Protein AF-A0A914P6N1-F1 (afdb_monomer)

Structure (mmCIF, N/CA/C/O backbone):
data_AF-A0A914P6N1-F1
#
_entry.id   AF-A0A914P6N1-F1
#
loop_
_atom_site.group_PDB
_atom_site.id
_atom_site.type_symbol
_atom_site.label_atom_id
_atom_site.label_alt_id
_atom_site.label_comp_id
_atom_site.label_asym_id
_atom_site.label_entity_id
_atom_site.label_seq_id
_atom_site.pdbx_PDB_ins_code
_atom_site.Cartn_x
_atom_site.Cartn_y
_atom_site.Cartn_z
_atom_site.occupancy
_atom_site.B_iso_or_equiv
_atom_site.auth_seq_id
_atom_site.auth_comp_id
_atom_site.auth_asym_id
_atom_site.auth_atom_id
_atom_site.pdbx_PDB_model_num
ATOM 1 N N . MET A 1 1 ? -13.378 -21.308 8.397 1.00 79.25 1 MET A N 1
ATOM 2 C CA . MET A 1 1 ? -13.124 -20.629 7.106 1.00 79.25 1 MET A CA 1
ATOM 3 C C . MET A 1 1 ? -14.198 -19.566 6.916 1.00 79.25 1 MET A C 1
ATOM 5 O O . MET A 1 1 ? -15.363 -19.909 7.070 1.00 79.25 1 MET A O 1
ATOM 9 N N . ARG A 1 2 ? -13.823 -18.304 6.662 1.00 86.56 2 ARG A N 1
ATOM 10 C CA . ARG A 1 2 ? -14.739 -17.160 6.461 1.00 86.56 2 ARG A CA 1
ATOM 11 C C . ARG A 1 2 ? -14.449 -16.532 5.091 1.00 86.56 2 ARG A C 1
ATOM 13 O O . ARG A 1 2 ? -13.293 -16.540 4.675 1.00 86.56 2 ARG A O 1
ATOM 20 N N . LYS A 1 3 ? -15.465 -16.032 4.382 1.00 89.94 3 LYS A N 1
ATOM 21 C CA . LYS A 1 3 ? -15.330 -15.350 3.082 1.00 89.94 3 LYS A CA 1
ATOM 22 C C . LYS A 1 3 ? -16.264 -14.143 3.068 1.00 89.94 3 LYS A C 1
ATOM 24 O O . LYS A 1 3 ? -17.467 -14.323 3.210 1.00 89.94 3 LYS A O 1
ATOM 29 N N . PHE A 1 4 ? -15.714 -12.951 2.858 1.00 93.12 4 PHE A N 1
ATOM 30 C CA . PHE A 1 4 ? -16.448 -11.685 2.896 1.00 93.12 4 PHE A CA 1
ATOM 31 C C . PHE A 1 4 ? -15.955 -10.728 1.801 1.00 93.12 4 PHE A C 1
ATOM 33 O O . PHE A 1 4 ? -15.115 -11.095 0.979 1.00 93.12 4 PHE A O 1
ATOM 40 N N . GLY A 1 5 ? -16.528 -9.525 1.743 1.00 90.88 5 GLY A N 1
ATOM 41 C CA . GLY A 1 5 ? -16.192 -8.504 0.742 1.00 90.88 5 GLY A CA 1
ATOM 42 C C . GLY A 1 5 ? -16.967 -8.626 -0.573 1.00 90.88 5 GLY A C 1
ATOM 43 O O . GLY A 1 5 ? -16.894 -7.727 -1.411 1.00 90.88 5 GLY A O 1
ATOM 44 N N . VAL A 1 6 ? -17.762 -9.689 -0.742 1.00 89.88 6 VAL A N 1
ATOM 45 C CA . VAL A 1 6 ? -18.715 -9.823 -1.855 1.00 89.88 6 VAL A CA 1
ATOM 46 C C . VAL A 1 6 ? -19.675 -8.629 -1.828 1.00 89.88 6 VAL A C 1
ATOM 48 O O . VAL A 1 6 ? -20.183 -8.272 -0.769 1.00 89.88 6 VAL A O 1
ATOM 51 N N . ASN A 1 7 ? -19.901 -8.003 -2.985 1.00 90.06 7 ASN A N 1
ATOM 52 C CA . ASN A 1 7 ? -20.699 -6.778 -3.170 1.00 90.06 7 ASN A CA 1
ATOM 53 C C . ASN A 1 7 ? -20.110 -5.486 -2.567 1.00 90.06 7 ASN A C 1
ATOM 55 O O . ASN A 1 7 ? -20.715 -4.426 -2.709 1.00 90.06 7 ASN A O 1
ATOM 59 N N . ILE A 1 8 ? -18.936 -5.542 -1.929 1.00 95.25 8 ILE A N 1
ATOM 60 C CA . ILE A 1 8 ? -18.223 -4.357 -1.418 1.00 95.25 8 ILE A CA 1
ATOM 61 C C . ILE A 1 8 ? -16.993 -4.079 -2.287 1.00 95.25 8 ILE A C 1
ATOM 63 O O . ILE A 1 8 ? -16.803 -2.951 -2.759 1.00 95.25 8 ILE A O 1
ATOM 67 N N . LEU A 1 9 ? -16.189 -5.122 -2.507 1.00 96.69 9 LEU A N 1
ATOM 68 C CA . LEU A 1 9 ? -14.998 -5.117 -3.348 1.00 96.69 9 LEU A CA 1
ATOM 69 C C . LEU A 1 9 ? -15.381 -5.313 -4.820 1.00 96.69 9 LEU A C 1
ATOM 71 O O . LEU A 1 9 ? -16.269 -6.099 -5.148 1.00 96.69 9 LEU A O 1
ATOM 75 N N . GLN A 1 10 ? -14.680 -4.608 -5.695 1.00 97.12 10 GLN A N 1
ATOM 76 C CA . GLN A 1 10 ? -14.771 -4.677 -7.149 1.00 97.12 10 GLN A CA 1
ATOM 77 C C . GLN A 1 10 ? -13.469 -5.211 -7.755 1.00 97.12 10 GLN A C 1
ATOM 79 O O . GLN A 1 10 ? -13.504 -6.167 -8.523 1.00 97.12 10 GLN A O 1
ATOM 84 N N . HIS A 1 11 ? -12.320 -4.635 -7.383 1.00 96.81 11 HIS A N 1
ATOM 85 C CA . HIS A 1 11 ? -11.018 -4.948 -7.989 1.00 96.81 11 HIS A CA 1
ATOM 86 C C . HIS A 1 11 ? -9.892 -4.969 -6.940 1.00 96.81 11 HIS A C 1
ATOM 88 O O . HIS A 1 11 ? -8.936 -4.192 -7.049 1.00 96.81 11 HIS A O 1
ATOM 94 N N . PRO A 1 12 ? -9.987 -5.828 -5.907 1.00 97.25 12 PRO A N 1
ATOM 95 C CA . PRO A 1 12 ? -8.970 -5.902 -4.863 1.00 97.25 12 PRO A CA 1
ATOM 96 C C . PRO A 1 12 ? -7.624 -6.299 -5.471 1.00 97.25 12 PRO A C 1
ATOM 98 O O . PRO A 1 12 ? -7.535 -7.279 -6.214 1.00 97.25 12 PRO A O 1
ATOM 101 N N . ARG A 1 13 ? -6.578 -5.524 -5.172 1.00 97.69 13 ARG A N 1
ATOM 102 C CA . ARG A 1 13 ? -5.243 -5.720 -5.749 1.00 97.69 13 ARG A CA 1
ATOM 103 C C . ARG A 1 13 ? -4.167 -5.973 -4.704 1.00 97.69 13 ARG A C 1
ATOM 105 O O . ARG A 1 13 ? -3.311 -6.819 -4.934 1.00 97.69 13 ARG A O 1
ATOM 112 N N . GLY A 1 14 ? -4.242 -5.286 -3.569 1.00 97.75 14 GLY A N 1
ATOM 113 C CA . GLY A 1 14 ? -3.363 -5.503 -2.425 1.00 97.75 14 GLY A CA 1
ATOM 114 C C . GLY A 1 14 ? -4.167 -5.613 -1.137 1.00 97.75 14 GLY A C 1
ATOM 115 O O . GLY A 1 14 ? -5.243 -5.023 -1.022 1.00 97.75 14 GLY A O 1
ATOM 116 N N . VAL A 1 15 ? -3.639 -6.369 -0.176 1.00 98.38 15 VAL A N 1
ATOM 117 C CA . VAL A 1 15 ? -4.224 -6.525 1.156 1.00 98.38 15 VAL A CA 1
ATOM 118 C C . VAL A 1 15 ? -3.128 -6.552 2.215 1.00 98.38 15 VAL A C 1
ATOM 120 O O . VAL A 1 15 ? -2.084 -7.168 2.008 1.00 98.38 15 VAL A O 1
ATOM 123 N N . CYS A 1 16 ? -3.384 -5.926 3.357 1.00 98.31 16 CYS A N 1
ATOM 124 C CA . CYS A 1 16 ? -2.583 -6.085 4.563 1.00 98.31 16 CYS A CA 1
ATOM 125 C C . CYS A 1 16 ? -3.473 -6.100 5.813 1.00 98.31 16 CYS A C 1
ATOM 127 O O . CYS A 1 16 ? -4.684 -5.876 5.747 1.00 98.31 16 CYS A O 1
ATOM 129 N N . VAL A 1 17 ? -2.854 -6.395 6.953 1.00 97.69 17 VAL A N 1
ATOM 130 C CA . VAL A 1 17 ? -3.482 -6.337 8.272 1.00 97.69 17 VAL A CA 1
ATOM 131 C C . VAL A 1 17 ? -2.601 -5.474 9.158 1.00 97.69 17 VAL A C 1
ATOM 133 O O . VAL A 1 17 ? -1.376 -5.607 9.118 1.00 97.69 17 VAL A O 1
ATOM 136 N N . ASP A 1 18 ? -3.207 -4.574 9.920 1.00 96.94 18 ASP A N 1
ATOM 137 C CA . ASP A 1 18 ? -2.478 -3.748 10.877 1.00 96.94 18 ASP A CA 1
ATOM 138 C C . ASP A 1 18 ? -2.350 -4.411 12.261 1.00 96.94 18 ASP A C 1
ATOM 140 O O . ASP A 1 18 ? -2.819 -5.525 12.498 1.00 96.94 18 ASP A O 1
ATOM 144 N N . SER A 1 19 ? -1.715 -3.718 13.208 1.00 94.56 19 SER A N 1
ATOM 145 C CA . SER A 1 19 ? -1.510 -4.220 14.573 1.00 94.56 19 SER A CA 1
ATOM 146 C C . SER A 1 19 ? -2.796 -4.355 15.400 1.00 94.56 19 SER A C 1
ATOM 148 O O . SER A 1 19 ? -2.784 -5.043 16.419 1.00 94.56 19 SER A O 1
ATOM 150 N N . GLN A 1 20 ? -3.899 -3.731 14.973 1.00 96.06 20 GLN A N 1
ATOM 151 C CA . GLN A 1 20 ? -5.214 -3.826 15.615 1.00 96.06 20 GLN A CA 1
ATOM 152 C C . GLN A 1 20 ? -6.088 -4.926 14.985 1.00 96.06 20 GLN A C 1
ATOM 154 O O . GLN A 1 20 ? -7.214 -5.154 15.427 1.00 96.06 20 GLN A O 1
ATOM 159 N N . GLY A 1 21 ? -5.584 -5.624 13.962 1.00 96.31 21 GLY A N 1
ATOM 160 C CA . GLY A 1 21 ? -6.318 -6.663 13.246 1.00 96.31 21 GLY A CA 1
ATOM 161 C C . GLY A 1 21 ? -7.325 -6.123 12.228 1.00 96.31 21 GLY A C 1
ATOM 162 O O . GLY A 1 21 ? -8.180 -6.885 11.772 1.00 96.31 21 GLY A O 1
ATOM 163 N N . ARG A 1 22 ? -7.247 -4.834 11.865 1.00 98.00 22 ARG A N 1
ATOM 164 C CA . ARG A 1 22 ? -8.047 -4.261 10.774 1.00 98.00 22 ARG A CA 1
ATOM 165 C C . ARG A 1 22 ? -7.457 -4.712 9.439 1.00 98.00 22 ARG A C 1
ATOM 167 O O . ARG A 1 22 ? -6.239 -4.770 9.274 1.00 98.00 22 ARG A O 1
ATOM 174 N N . ILE A 1 23 ? -8.319 -5.042 8.484 1.00 98.31 23 ILE A N 1
ATOM 175 C CA . ILE A 1 23 ? -7.938 -5.547 7.162 1.00 98.31 23 ILE A CA 1
ATOM 176 C C . ILE A 1 23 ? -8.045 -4.397 6.170 1.00 98.31 23 ILE A C 1
ATOM 178 O O . ILE A 1 23 ? -9.130 -3.859 5.960 1.00 98.31 23 ILE A O 1
ATOM 182 N N . ILE A 1 24 ? -6.933 -4.030 5.545 1.00 98.69 24 ILE A N 1
ATOM 183 C CA . ILE A 1 24 ? -6.860 -2.906 4.610 1.00 98.69 24 ILE A CA 1
ATOM 184 C C . ILE A 1 24 ? -6.693 -3.471 3.211 1.00 98.69 24 ILE A C 1
ATOM 186 O O . ILE A 1 24 ? -5.786 -4.260 2.950 1.00 98.69 24 ILE A O 1
ATOM 190 N N . VAL A 1 25 ? -7.576 -3.067 2.308 1.00 98.56 25 VAL A N 1
ATOM 191 C CA . VAL A 1 25 ? -7.586 -3.504 0.915 1.00 98.56 25 VAL A CA 1
ATOM 192 C C . VAL A 1 25 ? -7.452 -2.285 0.022 1.00 98.56 25 VAL A C 1
ATOM 194 O O . VAL A 1 25 ? -8.215 -1.329 0.163 1.00 98.56 25 VAL A O 1
ATOM 197 N N . VAL A 1 26 ? -6.516 -2.338 -0.925 1.00 98.56 26 VAL A N 1
ATOM 198 C CA . VAL A 1 26 ? -6.425 -1.364 -2.016 1.00 98.56 26 VAL A CA 1
ATOM 199 C C . VAL A 1 26 ? -7.008 -1.963 -3.291 1.00 98.56 26 VAL A C 1
ATOM 201 O O . VAL A 1 26 ? -6.756 -3.125 -3.629 1.00 98.56 26 VAL A O 1
ATOM 204 N N . GLU A 1 27 ? -7.800 -1.170 -4.004 1.00 97.94 27 GLU A N 1
ATOM 205 C CA . GLU A 1 27 ? -8.448 -1.556 -5.249 1.00 97.94 27 GLU A CA 1
ATOM 206 C C . GLU A 1 27 ? -7.897 -0.793 -6.448 1.00 97.94 27 GLU A C 1
ATOM 208 O O . GLU A 1 27 ? -7.729 0.428 -6.420 1.00 97.94 27 GLU A O 1
ATOM 213 N N . PHE A 1 28 ? -7.690 -1.531 -7.534 1.00 94.19 28 PHE A N 1
ATOM 214 C CA . PHE A 1 28 ? -7.312 -0.988 -8.834 1.00 94.19 28 PHE A CA 1
ATOM 215 C C . PHE A 1 28 ? -8.559 -0.541 -9.627 1.00 94.19 28 PHE A C 1
ATOM 217 O O . PHE A 1 28 ? -9.676 -0.946 -9.323 1.00 94.19 28 PHE A O 1
ATOM 224 N N . GLN A 1 29 ? -8.385 0.301 -10.650 1.00 93.75 29 GLN A N 1
ATOM 225 C CA . GLN A 1 29 ? -9.430 0.926 -11.489 1.00 93.75 29 GLN A CA 1
ATOM 226 C C . GLN A 1 29 ? -10.341 1.927 -10.771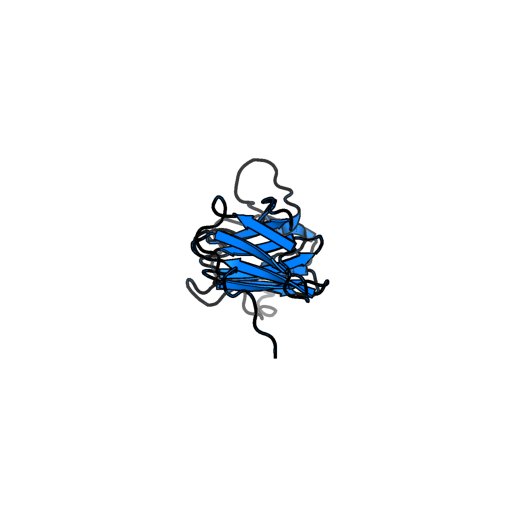 1.00 93.75 29 GLN A C 1
ATOM 228 O O . GLN A 1 29 ? -10.482 3.053 -11.234 1.00 93.75 29 GLN A O 1
ATOM 233 N N . VAL A 1 30 ? -10.934 1.547 -9.638 1.00 96.56 30 VAL A N 1
ATOM 234 C CA . VAL A 1 30 ? -11.731 2.463 -8.803 1.00 96.56 30 VAL A CA 1
ATOM 235 C C . VAL A 1 30 ? -10.872 3.316 -7.869 1.00 96.56 30 VAL A C 1
ATOM 237 O O . VAL A 1 30 ? -11.398 4.241 -7.258 1.00 96.56 30 VAL A O 1
ATOM 240 N N . MET A 1 31 ? -9.573 2.998 -7.768 1.00 97.31 31 MET A N 1
ATOM 241 C CA . MET A 1 31 ? -8.556 3.697 -6.974 1.00 97.31 31 MET A CA 1
ATOM 242 C C . MET A 1 31 ? -9.045 4.007 -5.565 1.00 97.31 31 MET A C 1
ATOM 244 O O . MET A 1 31 ? -9.246 5.162 -5.192 1.00 97.31 31 MET A O 1
ATOM 248 N N . ARG A 1 32 ? -9.305 2.953 -4.796 1.00 98.31 32 ARG A N 1
ATOM 249 C CA . ARG A 1 32 ? -10.010 3.044 -3.518 1.00 98.31 32 ARG A CA 1
ATOM 250 C C . ARG A 1 32 ? -9.317 2.209 -2.461 1.00 98.31 32 ARG A C 1
ATOM 252 O O . ARG A 1 32 ? -8.861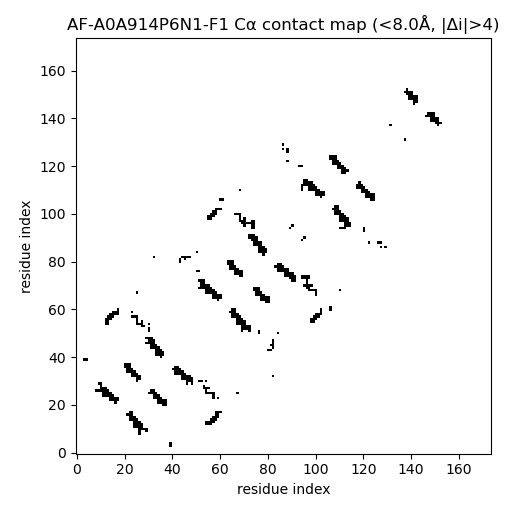 1.107 -2.753 1.00 98.31 32 ARG A O 1
ATOM 259 N N . VAL A 1 33 ? -9.307 2.712 -1.236 1.00 98.62 33 VAL A N 1
ATOM 260 C CA . VAL A 1 33 ? -8.912 1.949 -0.053 1.00 98.62 33 VAL A CA 1
ATOM 261 C C . VAL A 1 33 ? -10.156 1.642 0.766 1.00 98.62 33 VAL A C 1
ATOM 263 O O . VAL A 1 33 ? -11.042 2.489 0.910 1.00 98.62 33 VAL A O 1
ATOM 266 N N . ILE A 1 34 ? -10.238 0.419 1.282 1.00 98.69 34 ILE A N 1
ATOM 267 C CA . ILE A 1 34 ? -11.287 -0.022 2.200 1.00 98.69 34 ILE A CA 1
ATOM 268 C C . ILE A 1 34 ? -10.627 -0.657 3.416 1.00 98.69 34 ILE A C 1
ATOM 270 O O . ILE A 1 34 ? -9.746 -1.503 3.272 1.00 98.69 34 ILE A O 1
ATOM 274 N N . ILE A 1 35 ? -11.084 -0.265 4.599 1.00 98.56 35 ILE A N 1
ATOM 275 C CA . ILE A 1 35 ? -10.625 -0.785 5.883 1.00 98.56 35 ILE A CA 1
ATOM 276 C C . ILE A 1 35 ? -11.787 -1.532 6.527 1.00 98.56 35 ILE A C 1
ATOM 278 O O . ILE A 1 35 ? -12.856 -0.957 6.741 1.00 98.56 35 ILE A O 1
ATOM 282 N N . PHE A 1 36 ? -11.574 -2.805 6.834 1.00 98.44 36 PHE A N 1
ATOM 283 C CA . PHE A 1 36 ? -12.510 -3.650 7.563 1.00 98.44 36 PHE A CA 1
ATOM 284 C C . PHE A 1 36 ? -12.011 -3.894 8.986 1.00 98.44 36 PHE A C 1
ATOM 286 O O . PHE A 1 36 ? -10.804 -3.926 9.221 1.00 98.44 36 PHE A O 1
ATOM 293 N N . ASP A 1 37 ? -12.919 -4.120 9.928 1.00 97.19 37 ASP A N 1
ATOM 294 C CA . ASP A 1 37 ? -12.553 -4.750 11.195 1.00 97.19 37 ASP A CA 1
ATOM 295 C C . ASP A 1 37 ? -12.389 -6.275 11.035 1.00 97.19 37 ASP A C 1
ATOM 297 O O . ASP A 1 37 ? -12.622 -6.860 9.972 1.00 97.19 37 ASP A O 1
ATOM 301 N N . SER A 1 38 ? -12.004 -6.942 12.122 1.00 93.81 38 SER A N 1
ATOM 302 C CA . SER A 1 38 ? -11.880 -8.403 12.184 1.00 93.81 38 SER A CA 1
ATOM 303 C C . SER A 1 38 ? -13.226 -9.146 12.135 1.00 93.81 38 SER A C 1
ATOM 305 O O . SER A 1 38 ? -13.250 -10.372 11.989 1.00 93.81 38 SER A O 1
ATOM 307 N N . TYR A 1 39 ? -14.342 -8.420 12.234 1.00 94.50 39 TYR A N 1
ATOM 308 C CA . TYR A 1 39 ? -15.711 -8.924 12.144 1.00 94.50 39 TYR A CA 1
ATOM 309 C C . TYR A 1 39 ? -16.351 -8.673 10.773 1.00 94.50 39 TYR A C 1
ATOM 311 O O . TYR A 1 39 ? -17.523 -9.003 10.604 1.00 94.50 39 TYR A O 1
ATOM 319 N N . GLU A 1 40 ? -15.573 -8.197 9.792 1.00 93.56 40 GLU A N 1
ATOM 320 C CA . GLU A 1 40 ? -15.966 -7.975 8.393 1.00 93.56 40 GLU A CA 1
ATOM 321 C C . GLU A 1 40 ? -16.824 -6.715 8.164 1.00 93.56 40 GLU A C 1
ATOM 323 O O . GLU A 1 40 ? -17.345 -6.509 7.063 1.00 93.56 40 GLU A O 1
ATOM 328 N N . ASN A 1 41 ? -16.938 -5.832 9.160 1.00 96.19 41 ASN A N 1
ATOM 329 C CA . ASN A 1 41 ? -17.598 -4.539 9.000 1.00 96.19 41 ASN A CA 1
ATOM 330 C C . ASN A 1 41 ? -16.659 -3.545 8.318 1.00 96.19 41 ASN A C 1
ATOM 332 O O . ASN A 1 41 ? -15.475 -3.473 8.642 1.00 96.19 41 ASN A O 1
ATOM 336 N N . VAL A 1 42 ? -17.192 -2.729 7.408 1.00 98.00 42 VAL A N 1
ATOM 337 C CA . VAL A 1 42 ? -16.440 -1.616 6.811 1.00 98.00 42 VAL A CA 1
ATOM 338 C C . VAL A 1 42 ? -16.314 -0.499 7.843 1.00 98.00 42 VAL A C 1
ATOM 340 O O . VAL A 1 42 ? -17.311 0.127 8.195 1.00 98.00 42 VAL A O 1
ATOM 343 N N . LEU A 1 43 ? -15.090 -0.231 8.293 1.00 98.06 43 LEU A N 1
ATOM 344 C CA . LEU A 1 43 ? -14.776 0.895 9.173 1.00 98.06 43 LEU A CA 1
ATOM 345 C C . LEU A 1 43 ? -14.611 2.186 8.378 1.00 98.06 43 LEU A C 1
ATOM 347 O O . LEU A 1 43 ? -15.070 3.244 8.800 1.00 98.06 43 LEU A O 1
ATOM 351 N N . GLN A 1 44 ? -13.949 2.098 7.223 1.00 98.19 44 GLN A N 1
ATOM 352 C CA . GLN A 1 44 ? -13.666 3.256 6.390 1.00 98.19 44 GLN A CA 1
ATOM 353 C C . GLN A 1 44 ? -13.504 2.871 4.920 1.00 98.19 44 GLN A C 1
ATOM 355 O O . GLN A 1 44 ? -13.120 1.749 4.582 1.00 98.19 44 GLN A O 1
ATOM 360 N N . LYS A 1 45 ? -13.807 3.821 4.035 1.00 98.06 45 LYS A N 1
ATOM 361 C CA . LYS A 1 45 ? -13.632 3.702 2.593 1.00 98.06 45 LYS A CA 1
ATOM 362 C C . LYS A 1 45 ? -13.428 5.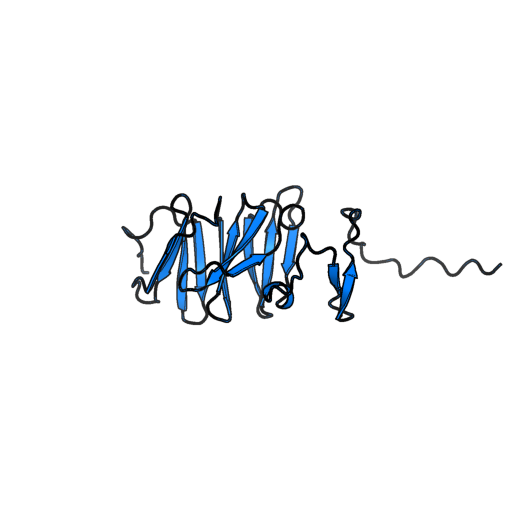074 1.964 1.00 98.06 45 LYS A C 1
ATOM 364 O O . LYS A 1 45 ? -14.323 5.913 2.030 1.00 98.06 45 LYS A O 1
ATOM 369 N N . PHE A 1 46 ? -12.318 5.260 1.262 1.00 98.56 46 PHE A N 1
ATOM 370 C CA . PHE A 1 46 ? -11.999 6.531 0.611 1.00 98.56 46 PHE A CA 1
ATOM 371 C C . PHE A 1 46 ? -11.394 6.338 -0.778 1.00 98.56 46 PHE A C 1
ATOM 373 O O . PHE A 1 46 ? -10.762 5.322 -1.072 1.00 98.56 46 PHE A O 1
ATOM 380 N N . SER A 1 47 ? -11.634 7.322 -1.647 1.00 97.44 47 SER A N 1
ATOM 381 C CA . SER A 1 47 ? -11.043 7.376 -2.983 1.00 97.44 47 SER A CA 1
ATOM 382 C C . SER A 1 47 ? -9.652 7.997 -2.922 1.00 97.44 47 SER A C 1
ATOM 384 O O . SER A 1 47 ? -9.446 9.012 -2.264 1.00 97.44 47 SER A O 1
ATOM 386 N N . CYS A 1 48 ? -8.732 7.408 -3.671 1.00 95.31 48 CYS A N 1
ATOM 387 C CA . CYS A 1 48 ? -7.356 7.844 -3.874 1.00 95.31 48 CYS A CA 1
ATOM 388 C C . CYS A 1 48 ? -7.088 8.180 -5.348 1.00 95.31 48 CYS A C 1
ATOM 390 O O . CYS A 1 48 ? -5.934 8.324 -5.737 1.00 95.31 48 CYS A O 1
ATOM 392 N N . PHE A 1 49 ? -8.132 8.281 -6.183 1.00 94.75 49 PHE A N 1
ATOM 393 C CA . PHE A 1 49 ? -8.015 8.441 -7.639 1.00 94.75 49 PHE A CA 1
ATOM 394 C C . PHE A 1 49 ? -7.104 9.597 -8.077 1.00 94.75 49 PHE A C 1
ATOM 396 O O . PHE A 1 49 ? -6.447 9.499 -9.101 1.00 94.75 49 PHE A O 1
ATOM 403 N N . GLN A 1 50 ? -7.041 10.681 -7.301 1.00 94.88 50 GLN A N 1
ATOM 404 C CA . GLN A 1 50 ? -6.198 11.840 -7.625 1.00 94.88 50 GLN A CA 1
ATOM 405 C C . GLN A 1 50 ? -4.693 11.587 -7.427 1.00 94.88 50 GLN A C 1
ATOM 407 O O . GLN A 1 50 ? -3.886 12.374 -7.908 1.00 94.88 50 GLN A O 1
ATOM 412 N N . TYR A 1 51 ? -4.321 10.524 -6.710 1.00 95.94 51 TYR A N 1
ATOM 413 C CA . TYR A 1 51 ? -2.948 10.256 -6.269 1.00 95.94 51 TYR A CA 1
ATOM 414 C C . TYR A 1 51 ? -2.408 8.902 -6.746 1.00 95.94 51 TYR A C 1
ATOM 416 O O . TYR A 1 51 ? -1.209 8.658 -6.626 1.00 95.94 51 TYR A O 1
ATOM 424 N N . LEU A 1 52 ? -3.280 8.020 -7.248 1.00 96.56 52 LEU A N 1
ATOM 425 C CA . LEU A 1 52 ? -2.931 6.672 -7.686 1.00 96.56 52 LEU A CA 1
ATOM 426 C C . LEU A 1 52 ? -3.203 6.475 -9.180 1.00 96.56 52 LEU A C 1
ATOM 428 O O . LEU A 1 52 ? -4.285 6.791 -9.673 1.00 96.56 52 LEU A O 1
ATOM 432 N N . GLU A 1 53 ? -2.251 5.856 -9.869 1.00 97.00 53 GLU A N 1
ATOM 433 C CA . GLU A 1 53 ? -2.325 5.472 -11.277 1.00 97.00 53 GLU A CA 1
ATOM 434 C C . GLU A 1 53 ? -2.431 3.954 -11.463 1.00 97.00 53 GLU A C 1
ATOM 436 O O . GLU A 1 53 ? -3.229 3.472 -12.273 1.00 97.00 53 GLU A O 1
ATOM 441 N N . PHE A 1 54 ? -1.632 3.175 -10.729 1.00 97.56 54 PHE A N 1
ATOM 442 C CA . PHE A 1 54 ? -1.683 1.714 -10.749 1.00 97.56 54 PHE A CA 1
ATOM 443 C C . PHE A 1 54 ? -1.222 1.138 -9.397 1.00 97.56 54 PHE A C 1
ATOM 445 O O . PHE A 1 54 ? -0.102 0.634 -9.278 1.00 97.56 54 PHE A O 1
ATOM 452 N N . PRO A 1 55 ? -2.079 1.164 -8.361 1.00 97.88 55 PRO A N 1
ATOM 453 C CA . PRO A 1 55 ? -1.748 0.572 -7.074 1.00 97.88 55 PRO A CA 1
ATOM 454 C C . PRO A 1 55 ? -1.670 -0.949 -7.181 1.00 97.88 55 PRO A C 1
ATOM 456 O O . PRO A 1 55 ? -2.554 -1.585 -7.763 1.00 97.88 55 PRO A O 1
ATOM 459 N N . ASN A 1 56 ? -0.627 -1.547 -6.607 1.00 97.00 56 ASN A N 1
ATOM 460 C CA . ASN A 1 56 ? -0.418 -2.997 -6.679 1.00 97.00 56 ASN A CA 1
ATOM 461 C C . ASN A 1 56 ? -0.002 -3.679 -5.371 1.00 97.00 56 ASN A C 1
ATOM 463 O O . ASN A 1 56 ? -0.101 -4.901 -5.287 1.00 97.00 56 ASN A O 1
ATOM 467 N N . GLY A 1 57 ? 0.405 -2.919 -4.360 1.00 98.00 57 GLY A N 1
ATOM 468 C CA . GLY A 1 57 ? 0.785 -3.424 -3.048 1.00 98.00 57 GLY A CA 1
ATOM 469 C C . GLY A 1 57 ? 0.377 -2.438 -1.964 1.00 98.00 57 GLY A C 1
ATOM 470 O O . GLY A 1 57 ? 0.228 -1.246 -2.228 1.00 98.00 57 GLY A O 1
ATOM 471 N N . VAL A 1 58 ? 0.160 -2.942 -0.752 1.00 98.56 58 VAL A N 1
ATOM 472 C CA . VAL A 1 58 ? -0.202 -2.125 0.408 1.00 98.56 58 VAL A CA 1
ATOM 473 C C . VAL A 1 58 ? 0.388 -2.729 1.675 1.00 98.56 58 VAL A C 1
ATOM 475 O O . VAL A 1 58 ? 0.376 -3.949 1.844 1.00 98.56 58 VAL A O 1
ATOM 478 N N . CYS A 1 59 ? 0.874 -1.884 2.578 1.00 97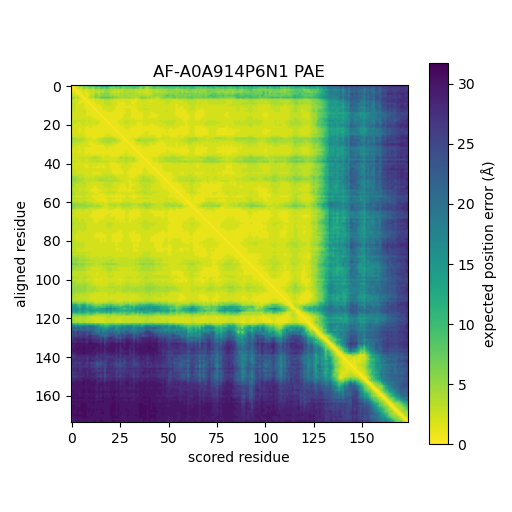.56 59 CYS A N 1
ATOM 479 C CA . CYS A 1 59 ? 1.190 -2.265 3.948 1.00 97.56 59 CYS A CA 1
ATOM 480 C C . CYS A 1 59 ? 0.716 -1.194 4.938 1.00 97.56 59 CYS A C 1
ATOM 482 O O . CYS A 1 59 ? 0.577 -0.019 4.597 1.00 97.56 59 CYS A O 1
ATOM 484 N N . ALA A 1 60 ? 0.453 -1.616 6.173 1.00 96.62 60 ALA A N 1
ATOM 485 C CA . ALA A 1 60 ? 0.133 -0.708 7.266 1.00 96.62 60 ALA A CA 1
ATOM 486 C C . ALA A 1 60 ? 1.431 -0.241 7.928 1.00 96.62 60 ALA A C 1
ATOM 488 O O . ALA A 1 60 ? 2.307 -1.063 8.200 1.00 96.62 60 ALA A O 1
ATOM 489 N N . ALA A 1 61 ? 1.535 1.054 8.193 1.00 92.19 61 ALA A N 1
ATOM 490 C CA . ALA A 1 61 ? 2.614 1.668 8.953 1.00 92.19 61 ALA A CA 1
ATOM 491 C C . ALA A 1 61 ? 2.103 2.128 10.337 1.00 92.19 61 ALA A C 1
ATOM 493 O O . ALA A 1 61 ? 0.888 2.155 10.568 1.00 92.19 61 ALA A O 1
ATOM 494 N N . PRO A 1 62 ? 2.997 2.449 11.296 1.00 87.31 62 PRO A N 1
ATOM 495 C CA . PRO A 1 62 ? 2.599 3.043 12.571 1.00 87.31 62 PRO A CA 1
ATOM 496 C C . PRO A 1 62 ? 1.843 4.365 12.373 1.00 87.31 62 PRO A C 1
ATOM 498 O O . PRO A 1 62 ? 1.863 4.943 11.291 1.00 87.31 62 PRO A O 1
ATOM 501 N N . ASN A 1 63 ? 1.217 4.871 13.439 1.00 87.25 63 ASN A N 1
ATOM 502 C CA . ASN A 1 63 ? 0.460 6.134 13.431 1.00 87.25 63 ASN A CA 1
ATOM 503 C C . ASN A 1 63 ? -0.722 6.162 12.448 1.00 87.25 63 ASN A C 1
ATOM 505 O O . ASN A 1 63 ? -1.052 7.221 11.925 1.00 87.25 63 ASN A O 1
ATOM 509 N N . ASP A 1 64 ? -1.356 5.008 12.215 1.00 92.69 64 ASP A N 1
ATOM 510 C CA . ASP A 1 64 ? -2.495 4.880 11.302 1.00 92.69 64 ASP A CA 1
ATOM 511 C C . ASP A 1 64 ? -2.180 5.437 9.901 1.00 92.69 64 ASP A C 1
ATOM 513 O O . ASP A 1 64 ? -2.926 6.228 9.319 1.00 92.69 64 ASP A O 1
ATOM 517 N N . GLU A 1 65 ? -1.055 4.985 9.342 1.00 95.38 65 GLU A N 1
ATOM 518 C CA . GLU A 1 65 ? -0.650 5.286 7.971 1.00 95.38 65 GLU A CA 1
ATOM 519 C C . GLU A 1 65 ? -0.755 4.057 7.058 1.00 95.38 65 GLU A C 1
ATOM 521 O O . GLU A 1 65 ? -0.487 2.916 7.447 1.00 95.38 65 GLU A O 1
ATOM 526 N N . ILE A 1 66 ? -1.156 4.294 5.813 1.00 98.12 66 ILE A N 1
ATOM 527 C CA . ILE A 1 66 ? -1.356 3.293 4.767 1.00 98.12 66 ILE A CA 1
ATOM 528 C C . ILE A 1 66 ? -0.370 3.595 3.653 1.00 98.12 66 ILE A C 1
ATOM 530 O O . ILE A 1 66 ? -0.417 4.663 3.047 1.00 98.12 66 ILE A O 1
ATOM 534 N N . VAL A 1 67 ? 0.515 2.643 3.384 1.00 97.38 67 VAL A N 1
ATOM 535 C CA . VAL A 1 67 ? 1.614 2.781 2.429 1.00 97.38 67 VAL A CA 1
ATOM 536 C C . VAL A 1 67 ? 1.298 1.921 1.213 1.00 97.38 67 VAL A C 1
ATOM 538 O O . VAL A 1 67 ? 1.112 0.713 1.346 1.00 97.38 67 VAL A O 1
ATOM 541 N N . ILE A 1 68 ? 1.208 2.532 0.034 1.00 98.44 68 ILE A N 1
ATOM 542 C CA . ILE A 1 68 ? 0.737 1.888 -1.198 1.00 98.44 68 ILE A CA 1
ATOM 543 C C . ILE A 1 68 ? 1.809 2.020 -2.274 1.00 98.44 68 ILE A C 1
ATOM 545 O O . ILE A 1 68 ? 2.189 3.136 -2.616 1.00 98.44 68 ILE A O 1
ATOM 549 N N . 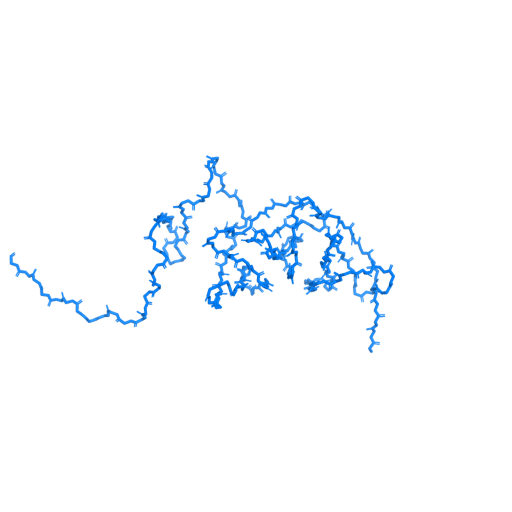SER A 1 69 ? 2.277 0.906 -2.842 1.00 97.94 69 SER A N 1
ATOM 550 C CA . SER A 1 69 ? 3.132 0.956 -4.033 1.00 97.94 69 SER A CA 1
ATOM 551 C C . SER A 1 69 ? 2.295 1.241 -5.274 1.00 97.94 69 SER A C 1
ATOM 553 O O . SER A 1 69 ? 1.283 0.572 -5.518 1.00 97.94 69 SER A O 1
ATOM 555 N N . ASP A 1 70 ? 2.742 2.210 -6.069 1.00 97.69 70 ASP A N 1
ATOM 556 C CA . ASP A 1 70 ? 2.120 2.579 -7.331 1.00 97.69 70 ASP A CA 1
ATOM 557 C C . ASP A 1 70 ? 3.062 2.293 -8.501 1.00 97.69 70 ASP A C 1
ATOM 559 O O . ASP A 1 70 ? 4.084 2.954 -8.706 1.00 97.69 70 ASP A O 1
ATOM 563 N N . TYR A 1 71 ? 2.690 1.281 -9.281 1.00 97.25 71 TYR A N 1
ATOM 564 C CA . TYR A 1 71 ? 3.486 0.766 -10.384 1.00 97.25 71 TYR A CA 1
ATOM 565 C C . TYR A 1 71 ? 3.745 1.817 -11.468 1.00 97.25 71 TYR A C 1
ATOM 567 O O . TYR A 1 71 ? 4.846 1.869 -12.008 1.00 97.25 71 TYR A O 1
ATOM 575 N N . ARG A 1 72 ? 2.747 2.642 -11.809 1.00 96.56 72 ARG A N 1
ATOM 576 C CA . ARG A 1 72 ? 2.872 3.615 -12.910 1.00 96.56 72 ARG A CA 1
ATOM 577 C C . ARG A 1 72 ? 3.393 4.965 -12.453 1.00 96.56 72 ARG A C 1
ATOM 579 O O . ARG A 1 72 ? 4.047 5.631 -13.240 1.00 96.56 72 ARG A O 1
ATOM 586 N N . ALA A 1 73 ? 3.188 5.322 -11.189 1.00 94.56 73 ALA A N 1
ATOM 587 C CA . ALA A 1 73 ? 3.769 6.538 -10.630 1.00 94.56 73 ALA A CA 1
ATOM 588 C C . ALA A 1 73 ? 5.245 6.370 -10.201 1.00 94.56 73 ALA A C 1
ATOM 590 O O . ALA A 1 73 ? 5.870 7.33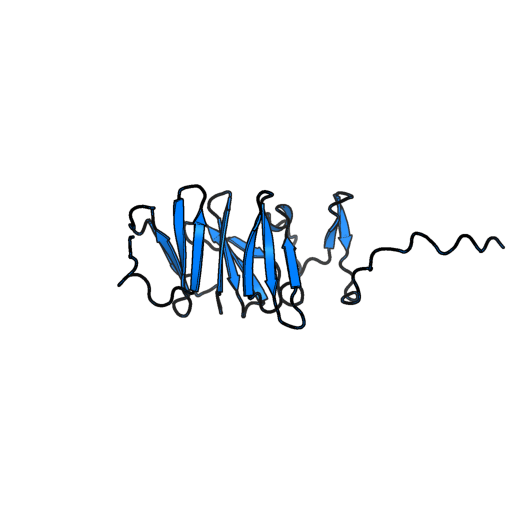1 -9.757 1.00 94.56 73 ALA A O 1
ATOM 591 N N . HIS A 1 74 ? 5.819 5.163 -10.337 1.00 94.44 74 HIS A N 1
ATOM 592 C CA . HIS A 1 74 ? 7.208 4.847 -9.965 1.00 94.44 74 HIS A CA 1
ATOM 593 C C . HIS A 1 74 ? 7.533 5.177 -8.500 1.00 94.44 74 HIS A C 1
ATOM 595 O O . HIS A 1 74 ? 8.664 5.532 -8.160 1.00 94.44 74 HIS A O 1
ATOM 601 N N . CYS A 1 75 ? 6.533 5.121 -7.624 1.00 93.88 75 CYS A N 1
ATOM 602 C CA . CYS A 1 75 ? 6.650 5.627 -6.267 1.00 93.88 75 CYS A CA 1
ATOM 603 C C . CYS A 1 75 ? 5.729 4.884 -5.299 1.00 93.88 75 CYS A C 1
ATOM 605 O O . CYS A 1 75 ? 5.059 3.903 -5.634 1.00 93.88 75 CYS A O 1
ATOM 607 N N . ILE A 1 76 ? 5.740 5.354 -4.059 1.00 96.25 76 ILE A N 1
ATOM 608 C CA . ILE A 1 76 ? 4.946 4.835 -2.965 1.00 96.25 76 ILE A CA 1
ATOM 609 C C . ILE A 1 76 ? 4.161 6.008 -2.402 1.00 96.25 76 ILE A C 1
ATOM 611 O O . ILE A 1 76 ? 4.749 7.022 -2.032 1.00 96.25 76 ILE A O 1
ATOM 615 N N . GLN A 1 77 ? 2.845 5.865 -2.330 1.00 96.06 77 GLN A N 1
ATOM 616 C CA . GLN A 1 77 ? 1.943 6.885 -1.816 1.00 96.06 77 GLN A CA 1
ATOM 617 C C . GLN A 1 77 ? 1.511 6.529 -0.397 1.00 96.06 77 GLN A C 1
ATOM 619 O O . GLN A 1 77 ? 1.166 5.380 -0.114 1.00 96.06 77 GLN A O 1
ATOM 624 N N . VAL A 1 78 ? 1.517 7.518 0.494 1.00 95.75 78 VAL A N 1
ATOM 625 C CA . VAL A 1 78 ? 1.171 7.349 1.907 1.00 95.75 78 VAL A CA 1
ATOM 626 C C . VAL A 1 78 ? -0.093 8.135 2.232 1.00 95.75 78 VAL A C 1
ATOM 628 O O . VAL A 1 78 ? -0.188 9.327 1.930 1.00 95.75 78 VAL A O 1
ATOM 631 N N . PHE A 1 79 ? -1.049 7.473 2.879 1.00 97.31 79 PHE A N 1
ATOM 632 C CA . PHE A 1 79 ? -2.332 8.039 3.294 1.00 97.31 79 PHE A CA 1
ATOM 633 C C . PHE A 1 79 ? -2.569 7.831 4.788 1.00 97.31 79 PHE A C 1
ATOM 635 O O . PHE A 1 79 ? -2.077 6.859 5.354 1.00 97.31 79 PHE A O 1
ATOM 642 N N . SER A 1 80 ? -3.364 8.696 5.414 1.00 97.00 80 SER A N 1
ATOM 643 C CA . SER A 1 80 ? -3.945 8.407 6.728 1.00 97.00 80 SER A CA 1
ATOM 644 C C . SER A 1 80 ? -5.133 7.450 6.600 1.00 97.00 80 SER A C 1
ATOM 646 O O . SER A 1 80 ? -5.671 7.243 5.505 1.00 97.00 80 SER A O 1
ATOM 648 N N . TYR A 1 81 ? -5.597 6.891 7.718 1.00 97.75 81 TYR A N 1
ATOM 649 C CA . TYR A 1 81 ? -6.777 6.019 7.714 1.00 97.75 81 TYR A CA 1
ATOM 650 C C . TYR A 1 81 ? -8.062 6.792 7.395 1.00 97.75 81 TYR A C 1
ATOM 652 O O . TYR A 1 81 ? -9.003 6.205 6.874 1.00 97.75 81 TYR A O 1
ATOM 660 N N . GLU A 1 82 ? -8.094 8.109 7.609 1.00 97.50 82 GLU A N 1
ATOM 661 C CA . GLU A 1 82 ? -9.179 9.013 7.202 1.00 97.50 82 GLU A CA 1
ATOM 662 C C . GLU A 1 82 ? -9.175 9.311 5.694 1.00 97.50 82 GLU A C 1
ATOM 664 O O . GLU A 1 82 ? -10.090 9.962 5.189 1.00 97.50 82 GLU A O 1
ATOM 669 N N . GLY A 1 83 ? -8.162 8.838 4.965 1.00 96.81 83 GLY A N 1
ATOM 670 C CA . GLY A 1 83 ? -8.039 9.009 3.523 1.00 96.81 83 GLY A CA 1
ATOM 671 C C . GLY A 1 83 ? -7.370 10.302 3.083 1.00 96.81 83 GLY A C 1
ATOM 672 O O . GLY A 1 83 ? -7.462 10.674 1.913 1.00 96.81 83 GLY A O 1
ATOM 673 N N . GLN A 1 84 ? -6.685 10.991 3.995 1.00 96.31 84 GLN A N 1
ATOM 674 C CA . GLN A 1 84 ? -5.869 12.143 3.638 1.00 96.31 84 GLN A CA 1
ATOM 675 C C . GLN A 1 84 ? -4.568 11.666 3.000 1.00 96.31 84 GLN A C 1
ATOM 677 O O . GLN A 1 84 ? -3.876 10.819 3.558 1.00 96.31 84 GLN A O 1
ATOM 682 N N . TYR A 1 85 ? -4.220 12.216 1.839 1.00 94.75 85 TYR A N 1
ATOM 683 C CA . TYR A 1 85 ? -2.887 12.031 1.278 1.00 94.75 85 TYR A CA 1
ATOM 684 C C . TYR A 1 85 ? -1.860 12.765 2.143 1.00 94.75 85 TYR A C 1
ATOM 686 O O . TYR A 1 85 ? -2.036 13.946 2.446 1.00 94.75 85 TYR A O 1
ATOM 694 N N . LEU A 1 86 ? -0.794 12.065 2.527 1.00 90.25 86 LEU A N 1
ATOM 695 C CA . LEU A 1 86 ? 0.238 12.600 3.409 1.00 90.25 86 LEU A CA 1
ATOM 696 C C . LEU A 1 86 ? 1.507 12.946 2.633 1.00 90.25 86 LEU A C 1
ATOM 698 O O . LEU A 1 86 ? 2.039 14.043 2.792 1.00 90.25 86 LEU A O 1
ATOM 702 N N . ARG A 1 87 ? 2.018 12.006 1.825 1.00 90.75 87 ARG A N 1
ATOM 703 C CA . ARG A 1 87 ? 3.314 12.140 1.135 1.00 90.75 87 ARG A CA 1
ATOM 704 C C . ARG A 1 87 ? 3.579 11.023 0.126 1.00 90.75 87 ARG A C 1
ATOM 706 O O . ARG A 1 87 ? 2.917 9.987 0.144 1.00 90.75 87 ARG A O 1
ATOM 713 N N . GLN A 1 88 ? 4.633 11.233 -0.658 1.00 91.88 88 GLN A N 1
ATOM 714 C CA . GLN A 1 88 ? 5.244 10.259 -1.556 1.00 91.88 88 GLN A CA 1
ATOM 715 C C . GLN A 1 88 ? 6.611 9.821 -1.009 1.00 91.88 88 GLN A C 1
ATOM 717 O O . GLN A 1 88 ? 7.360 10.641 -0.474 1.00 91.88 88 GLN A O 1
ATOM 722 N N . ILE A 1 89 ? 6.959 8.551 -1.204 1.00 89.06 89 ILE A N 1
ATOM 723 C CA . ILE A 1 89 ? 8.293 7.984 -0.975 1.00 89.06 89 ILE A CA 1
ATOM 724 C C . ILE A 1 89 ? 8.830 7.449 -2.310 1.00 89.06 89 ILE A C 1
ATOM 726 O O . ILE A 1 89 ? 8.079 6.910 -3.126 1.00 89.06 89 ILE A O 1
ATOM 730 N N . GLY A 1 90 ? 10.134 7.608 -2.540 1.00 89.00 90 GLY A N 1
ATOM 731 C CA . GLY A 1 90 ? 10.772 7.211 -3.793 1.00 89.00 90 GLY A CA 1
ATOM 732 C C . GLY A 1 90 ? 10.340 8.071 -4.983 1.00 89.00 90 GLY A C 1
ATOM 733 O O . GLY A 1 90 ? 9.981 9.245 -4.845 1.00 89.00 90 GLY A O 1
ATOM 734 N N . GLY A 1 91 ? 10.411 7.485 -6.171 1.00 88.50 91 GLY A N 1
ATOM 735 C CA . GLY A 1 91 ? 10.140 8.156 -7.435 1.00 88.50 91 GLY A CA 1
ATOM 736 C C . GLY A 1 91 ? 10.926 7.546 -8.587 1.00 88.50 91 GLY A C 1
ATOM 737 O O . GLY A 1 91 ? 11.743 6.635 -8.407 1.00 88.50 91 GLY A O 1
ATOM 738 N N . GLU A 1 92 ? 10.692 8.090 -9.777 1.00 85.94 92 GLU A N 1
ATOM 739 C CA . GLU A 1 92 ? 11.409 7.697 -10.984 1.00 85.94 92 GLU A CA 1
ATOM 740 C C . GLU A 1 92 ? 12.932 7.786 -10.780 1.00 85.94 92 GLU A C 1
ATOM 742 O O . GLU A 1 92 ? 13.462 8.717 -10.171 1.00 85.94 92 GLU A O 1
ATOM 747 N N . GLY A 1 93 ? 13.646 6.769 -11.255 1.00 84.44 93 GLY A N 1
ATOM 748 C CA . GLY A 1 93 ? 15.088 6.613 -11.059 1.00 84.44 93 GLY A CA 1
ATOM 749 C C . GLY A 1 93 ? 15.493 5.950 -9.738 1.00 84.44 93 GLY A C 1
ATOM 750 O O . GLY A 1 93 ? 16.629 5.491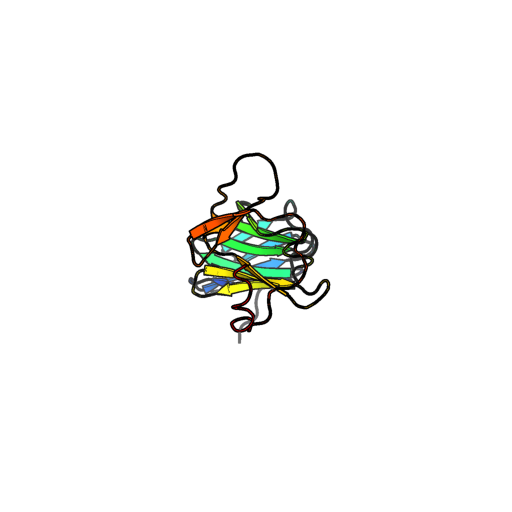 -9.647 1.00 84.44 93 GLY A O 1
ATOM 751 N N . ILE A 1 94 ? 14.590 5.852 -8.755 1.00 86.31 94 ILE A N 1
ATOM 752 C CA . ILE A 1 94 ? 14.845 5.202 -7.459 1.00 86.31 94 ILE A CA 1
ATOM 753 C C . ILE A 1 94 ? 14.030 3.912 -7.338 1.00 86.31 94 ILE A C 1
ATOM 755 O O . ILE A 1 94 ? 14.601 2.851 -7.127 1.00 86.31 94 ILE A O 1
ATOM 759 N N . THR A 1 95 ? 12.712 3.998 -7.514 1.00 89.69 95 THR A N 1
ATOM 760 C CA . THR A 1 95 ? 11.754 2.892 -7.337 1.00 89.69 95 THR A CA 1
ATOM 761 C C .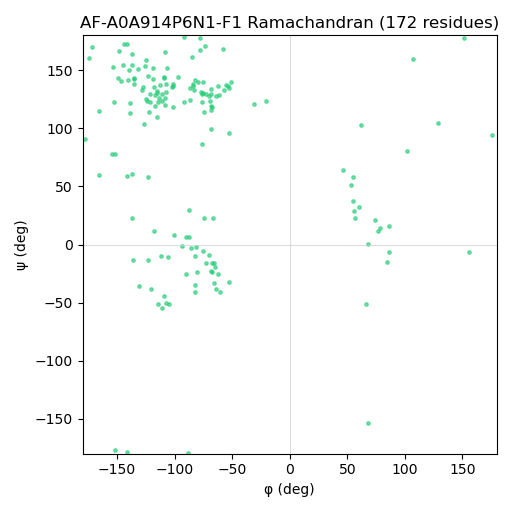 THR A 1 95 ? 10.957 2.688 -8.616 1.00 89.69 95 THR A C 1
ATOM 763 O O . THR A 1 95 ? 9.743 2.850 -8.644 1.00 89.69 95 THR A O 1
ATOM 766 N N . ASN A 1 96 ? 11.640 2.423 -9.726 1.00 90.75 96 ASN A N 1
ATOM 767 C CA . ASN A 1 96 ? 10.986 2.341 -11.030 1.00 90.75 96 ASN A CA 1
ATOM 768 C C . ASN A 1 96 ? 10.081 1.117 -11.126 1.00 90.75 96 ASN A C 1
ATOM 770 O O . ASN A 1 96 ? 10.584 0.006 -11.038 1.00 90.75 96 ASN A O 1
ATOM 774 N N . TYR A 1 97 ? 8.794 1.309 -11.424 1.00 95.94 97 TYR A N 1
ATOM 775 C CA . TYR A 1 97 ? 7.834 0.211 -11.586 1.00 95.94 97 TYR A CA 1
ATOM 776 C C . TYR A 1 97 ? 7.776 -0.728 -10.367 1.00 95.94 97 TYR A C 1
ATOM 778 O O . TYR A 1 97 ? 8.015 -1.934 -10.504 1.00 95.94 97 TYR A O 1
ATOM 786 N N . PRO A 1 98 ? 7.470 -0.203 -9.164 1.00 96.81 98 PRO A N 1
ATOM 787 C CA . PRO A 1 98 ? 7.450 -1.019 -7.961 1.00 96.81 98 PRO A CA 1
ATOM 788 C C . PRO A 1 98 ? 6.383 -2.105 -8.101 1.00 96.81 98 PRO A C 1
ATOM 790 O O . PRO A 1 98 ? 5.275 -1.849 -8.569 1.00 96.81 98 PRO A O 1
ATOM 793 N N . ILE A 1 99 ? 6.713 -3.330 -7.703 1.00 96.75 99 ILE A N 1
ATOM 794 C CA . ILE A 1 99 ? 5.841 -4.511 -7.780 1.00 96.75 99 ILE A CA 1
ATOM 795 C C . ILE A 1 99 ? 5.277 -4.933 -6.421 1.00 96.75 99 ILE A C 1
ATOM 797 O O . ILE A 1 99 ? 4.378 -5.770 -6.364 1.00 96.75 99 ILE A O 1
ATOM 801 N N . GLY A 1 100 ? 5.786 -4.356 -5.334 1.00 96.94 100 GLY A N 1
ATOM 802 C CA . GLY A 1 100 ? 5.284 -4.589 -3.989 1.00 96.94 100 GLY A CA 1
ATOM 803 C C . GLY A 1 100 ? 5.958 -3.691 -2.962 1.00 96.94 100 GLY A C 1
ATOM 804 O O . GLY A 1 100 ? 7.045 -3.157 -3.194 1.00 96.94 100 GLY A O 1
ATOM 805 N N . VAL A 1 101 ? 5.299 -3.552 -1.816 1.00 97.62 101 VAL A N 1
ATOM 806 C CA . VAL A 1 101 ? 5.792 -2.809 -0.660 1.00 97.62 101 VAL A CA 1
ATOM 807 C C . VAL A 1 101 ? 5.549 -3.614 0.610 1.00 97.62 101 VAL A C 1
ATOM 809 O O . VAL A 1 101 ? 4.530 -4.293 0.743 1.00 97.62 101 VAL A O 1
ATOM 812 N N . GLY A 1 102 ? 6.495 -3.549 1.535 1.00 96.56 102 GLY A N 1
ATOM 813 C CA . GLY A 1 102 ? 6.377 -4.105 2.872 1.00 96.56 102 GLY A CA 1
ATOM 814 C C . GLY A 1 102 ? 7.083 -3.217 3.881 1.00 96.56 102 GLY A C 1
ATOM 815 O O . GLY A 1 102 ? 7.781 -2.271 3.520 1.00 96.56 102 GLY A O 1
ATOM 816 N N . MET A 1 103 ? 6.915 -3.539 5.154 1.00 93.38 103 MET A N 1
ATOM 817 C CA . MET A 1 103 ? 7.589 -2.844 6.238 1.00 93.38 103 MET A CA 1
ATOM 818 C C . MET A 1 103 ? 8.130 -3.871 7.224 1.00 93.38 103 MET A C 1
ATOM 820 O O . MET A 1 103 ? 7.463 -4.866 7.515 1.00 93.38 103 MET A O 1
ATOM 824 N N . ASN A 1 104 ? 9.351 -3.660 7.704 1.00 91.69 104 ASN A N 1
ATOM 825 C CA . ASN A 1 104 ? 9.964 -4.547 8.688 1.00 91.69 104 ASN A CA 1
ATOM 826 C C . ASN A 1 104 ? 9.688 -4.078 10.130 1.00 91.69 104 ASN A C 1
ATOM 828 O O . ASN A 1 104 ? 9.059 -3.048 10.368 1.00 91.69 104 ASN A O 1
ATOM 832 N N . SER A 1 105 ? 10.184 -4.830 11.114 1.00 89.88 105 SER A N 1
ATOM 833 C CA . SER A 1 105 ? 10.021 -4.510 12.539 1.00 89.88 105 SER A CA 1
ATOM 834 C C . SER A 1 105 ? 10.732 -3.228 12.985 1.00 89.88 105 SER A C 1
ATOM 836 O O . SER A 1 105 ? 10.424 -2.716 14.057 1.00 89.88 105 SER A O 1
ATOM 838 N N . ASN A 1 106 ? 11.663 -2.705 12.182 1.00 87.00 106 ASN A N 1
ATOM 839 C CA . ASN A 1 106 ? 12.335 -1.430 12.439 1.00 87.00 106 ASN A CA 1
ATOM 840 C C . ASN A 1 106 ? 11.528 -0.237 11.889 1.00 87.00 106 ASN A C 1
ATOM 842 O O . ASN A 1 106 ? 11.914 0.915 12.074 1.00 87.00 106 ASN A O 1
ATOM 846 N N . GLY A 1 107 ? 10.402 -0.496 11.213 1.00 86.06 107 GLY A N 1
ATOM 847 C CA . GLY A 1 107 ? 9.580 0.515 10.548 1.00 86.06 107 GLY A CA 1
ATOM 848 C C . GLY A 1 107 ? 10.200 1.056 9.259 1.00 86.06 107 GLY A C 1
ATOM 849 O O . GLY A 1 107 ? 9.853 2.151 8.830 1.00 86.06 107 GLY A O 1
ATOM 850 N N . GLU A 1 108 ? 11.124 0.314 8.648 1.00 88.25 108 GLU A N 1
ATOM 851 C CA . GLU A 1 108 ? 11.687 0.657 7.343 1.00 88.25 108 GLU A CA 1
ATOM 852 C C . GLU A 1 108 ? 10.760 0.147 6.236 1.00 88.25 108 GLU A C 1
ATOM 854 O O . GLU A 1 108 ? 10.289 -0.994 6.294 1.00 88.25 108 GLU A O 1
ATOM 859 N N . VAL A 1 109 ? 10.516 0.975 5.216 1.00 91.69 109 VAL A N 1
ATOM 860 C CA . VAL A 1 109 ? 9.718 0.601 4.039 1.00 91.69 109 VAL A CA 1
ATOM 861 C C . VAL A 1 109 ? 10.616 -0.059 3.017 1.00 91.69 109 VAL A C 1
ATOM 863 O O . VAL A 1 109 ? 11.602 0.522 2.574 1.00 91.69 109 VAL A O 1
ATOM 866 N N . ILE A 1 110 ? 10.244 -1.264 2.615 1.00 94.38 110 ILE A N 1
ATOM 867 C CA . ILE A 1 110 ? 10.967 -2.075 1.648 1.00 94.38 110 ILE A CA 1
ATOM 868 C C . ILE A 1 110 ? 10.124 -2.147 0.385 1.00 94.38 110 ILE A C 1
ATOM 870 O O . ILE A 1 110 ? 8.973 -2.584 0.416 1.00 94.38 110 ILE A O 1
ATOM 874 N N . VAL A 1 111 ? 10.709 -1.731 -0.728 1.00 95.44 111 VAL A N 1
ATOM 875 C CA . VAL A 1 111 ? 10.055 -1.674 -2.032 1.00 95.44 111 VAL A CA 1
ATOM 876 C C . VAL A 1 111 ? 10.782 -2.616 -2.965 1.00 95.44 111 VAL A C 1
ATOM 878 O O . VAL A 1 111 ? 12.003 -2.543 -3.080 1.00 95.44 111 VAL A O 1
ATOM 881 N N . ALA A 1 112 ? 10.032 -3.489 -3.628 1.00 95.31 112 ALA A N 1
ATOM 882 C CA . ALA A 1 112 ? 10.566 -4.349 -4.672 1.00 95.31 112 ALA A CA 1
ATOM 883 C C . ALA A 1 112 ? 10.217 -3.787 -6.049 1.00 95.31 112 ALA A C 1
ATOM 885 O O . ALA A 1 112 ? 9.071 -3.394 -6.268 1.00 95.31 112 ALA A O 1
ATOM 886 N N . ASP A 1 113 ? 11.160 -3.818 -6.987 1.00 91.44 113 ASP A N 1
ATOM 887 C CA . ASP A 1 113 ? 10.919 -3.533 -8.404 1.00 91.44 113 ASP A CA 1
ATOM 888 C C . ASP A 1 113 ? 11.635 -4.524 -9.330 1.00 91.44 113 ASP A C 1
ATOM 890 O O . ASP A 1 113 ? 12.497 -5.288 -8.894 1.00 91.44 113 ASP A O 1
ATOM 894 N N . ASN A 1 114 ? 11.228 -4.564 -10.603 1.00 86.19 114 ASN A N 1
ATOM 895 C CA . ASN A 1 114 ? 11.779 -5.489 -11.600 1.00 86.19 114 ASN A CA 1
ATOM 896 C C . ASN A 1 114 ? 12.049 -4.856 -12.979 1.00 86.19 114 ASN A C 1
ATOM 898 O O . ASN A 1 114 ? 12.083 -5.573 -13.978 1.00 86.19 114 ASN A O 1
ATOM 902 N N . HIS A 1 115 ? 12.232 -3.534 -13.058 1.00 75.25 115 HIS A N 1
ATOM 903 C CA . HIS A 1 115 ? 12.304 -2.815 -14.339 1.00 75.25 115 HIS A CA 1
ATOM 904 C C . HIS A 1 115 ? 13.503 -3.206 -15.221 1.00 75.25 115 HIS A C 1
ATOM 906 O O . HIS A 1 115 ? 13.377 -3.265 -16.441 1.00 75.25 115 HIS A O 1
ATOM 912 N N . ASN A 1 116 ? 14.668 -3.452 -14.616 1.00 73.44 116 ASN A N 1
ATOM 913 C CA . ASN A 1 116 ? 15.905 -3.788 -15.342 1.00 73.44 116 ASN A CA 1
ATOM 914 C C . ASN A 1 116 ? 16.589 -5.035 -14.752 1.00 73.44 116 ASN A C 1
ATOM 916 O O . ASN A 1 116 ? 17.109 -5.873 -15.482 1.00 73.44 116 ASN A O 1
ATOM 920 N N . SER A 1 117 ? 16.506 -5.167 -13.427 1.00 81.00 117 SER A N 1
ATOM 921 C CA . SER A 1 117 ? 16.820 -6.340 -12.606 1.00 81.00 117 SER A CA 1
ATOM 922 C C . SER A 1 117 ? 15.883 -6.315 -11.396 1.00 81.00 117 SER A C 1
ATOM 924 O O . SER A 1 117 ? 15.250 -5.290 -11.146 1.00 81.00 117 SER A O 1
ATOM 926 N N . PHE A 1 118 ? 15.784 -7.412 -10.642 1.00 87.06 118 PHE A N 1
ATOM 927 C CA . PHE A 1 118 ? 15.069 -7.382 -9.365 1.00 87.06 118 PHE A CA 1
ATOM 928 C C . PHE A 1 118 ? 15.850 -6.530 -8.359 1.00 87.06 118 PHE A C 1
ATOM 930 O O . PHE A 1 118 ? 16.990 -6.868 -8.033 1.00 87.06 118 PHE A O 1
ATOM 937 N N . ASN A 1 119 ? 15.244 -5.450 -7.874 1.00 87.19 119 ASN A N 1
ATOM 938 C CA . ASN A 1 119 ? 15.837 -4.561 -6.882 1.00 87.19 119 ASN A CA 1
ATOM 939 C C . ASN A 1 119 ? 14.992 -4.536 -5.609 1.00 87.19 119 ASN A C 1
ATOM 941 O O . ASN A 1 119 ? 13.773 -4.708 -5.650 1.00 87.19 119 ASN A O 1
ATOM 945 N N . LEU A 1 120 ? 15.660 -4.277 -4.485 1.00 92.00 120 LEU A N 1
ATOM 946 C CA . LEU A 1 120 ? 15.026 -3.901 -3.228 1.00 92.00 120 LEU A CA 1
ATOM 947 C C . LEU A 1 120 ? 15.568 -2.537 -2.805 1.00 92.00 120 LEU A C 1
ATOM 949 O O . LEU A 1 120 ? 16.777 -2.376 -2.636 1.00 92.00 120 LEU A O 1
ATOM 953 N N . THR A 1 121 ? 14.683 -1.566 -2.613 1.00 89.69 121 THR A N 1
ATOM 954 C CA . THR A 1 121 ? 15.017 -0.264 -2.025 1.00 89.69 121 THR A CA 1
ATOM 955 C C . THR A 1 121 ? 14.439 -0.191 -0.620 1.00 89.69 121 THR A C 1
ATOM 957 O O . THR A 1 121 ? 13.268 -0.508 -0.419 1.00 89.69 121 THR A O 1
ATOM 960 N N . ILE A 1 122 ? 15.254 0.221 0.351 1.00 90.12 122 ILE A N 1
ATOM 961 C CA . ILE A 1 122 ? 14.857 0.346 1.756 1.00 90.12 122 ILE A CA 1
ATOM 962 C C . ILE A 1 122 ? 14.881 1.827 2.136 1.00 90.12 122 ILE A C 1
ATOM 964 O O . ILE A 1 122 ? 15.895 2.497 1.939 1.00 90.12 122 ILE A O 1
ATOM 968 N N . PHE A 1 123 ? 13.770 2.329 2.669 1.00 87.12 123 PHE A N 1
ATOM 969 C CA . PHE A 1 123 ? 13.623 3.693 3.168 1.00 87.12 123 PHE A CA 1
ATOM 970 C C . PHE A 1 123 ? 13.494 3.674 4.689 1.00 87.12 123 PHE A C 1
ATOM 972 O O . PHE A 1 123 ? 12.662 2.947 5.237 1.00 87.12 123 PHE A O 1
ATOM 979 N N . ASP A 1 124 ? 14.305 4.486 5.364 1.00 81.75 124 ASP A N 1
ATOM 980 C CA . ASP A 1 124 ? 14.251 4.638 6.815 1.00 81.75 124 ASP A CA 1
ATOM 981 C C . ASP A 1 124 ? 13.025 5.451 7.278 1.00 81.75 124 ASP A C 1
ATOM 983 O O . ASP A 1 124 ? 12.314 6.082 6.489 1.00 81.75 124 ASP A O 1
ATOM 987 N N . GLN A 1 125 ? 12.794 5.477 8.594 1.00 66.00 125 GLN A N 1
ATOM 988 C CA . GLN A 1 125 ? 11.748 6.312 9.193 1.00 66.00 125 GLN A CA 1
ATOM 989 C C . GLN A 1 125 ? 11.976 7.820 8.976 1.00 66.00 125 GLN A C 1
ATOM 991 O O . GLN A 1 125 ? 11.021 8.593 8.959 1.00 66.00 125 GLN A O 1
ATOM 996 N N . GLY A 1 126 ? 13.222 8.261 8.780 1.00 58.28 126 GLY A N 1
ATOM 997 C CA . GLY A 1 126 ? 13.559 9.663 8.521 1.00 58.28 126 GLY A CA 1
ATOM 998 C C . GLY A 1 126 ? 13.001 10.166 7.188 1.00 58.28 126 GLY A C 1
ATOM 999 O O . GLY A 1 126 ? 12.561 11.314 7.094 1.00 58.28 126 GLY A O 1
ATOM 1000 N N . CYS A 1 127 ? 12.916 9.289 6.188 1.00 57.34 127 CYS A N 1
ATOM 1001 C CA . CYS A 1 127 ? 12.315 9.571 4.886 1.00 57.34 127 CYS A CA 1
ATOM 1002 C C . CYS A 1 127 ? 10.802 9.849 4.968 1.00 57.34 127 CYS A C 1
ATOM 1004 O O . CYS A 1 127 ? 10.248 10.477 4.066 1.00 57.34 127 CYS A O 1
ATOM 1006 N N . PHE A 1 128 ? 10.123 9.435 6.044 1.00 52.97 128 PHE A N 1
ATOM 1007 C CA . PHE A 1 128 ? 8.691 9.669 6.225 1.00 52.97 128 PHE A CA 1
ATOM 1008 C C . PHE A 1 128 ? 8.352 11.083 6.739 1.00 52.97 128 PHE A C 1
ATOM 1010 O O . PHE A 1 128 ? 7.252 11.561 6.493 1.00 52.97 128 PHE A O 1
ATOM 1017 N N . PHE A 1 129 ? 9.250 11.807 7.408 1.00 45.12 129 PHE A N 1
ATOM 1018 C CA . PHE A 1 129 ? 8.877 13.085 8.047 1.00 45.12 129 PHE A CA 1
ATOM 1019 C C . PHE A 1 129 ? 8.978 14.321 7.146 1.00 45.12 129 PHE A C 1
ATOM 1021 O O . PHE A 1 129 ? 8.776 15.437 7.617 1.00 45.12 129 PHE A O 1
ATOM 1028 N N . GLY A 1 130 ? 9.252 14.146 5.848 1.00 43.03 130 GLY A N 1
ATOM 1029 C CA . GLY A 1 130 ? 9.068 15.210 4.861 1.00 43.03 130 GLY A CA 1
ATOM 1030 C C . GLY A 1 130 ? 9.806 16.514 5.177 1.00 43.03 130 GLY A C 1
ATOM 1031 O O . GLY A 1 130 ? 9.270 17.587 4.904 1.00 43.03 130 GLY A O 1
ATOM 1032 N N . LEU A 1 131 ? 11.023 16.462 5.736 1.00 32.19 131 LEU A N 1
ATOM 1033 C CA . LEU A 1 131 ? 11.828 17.675 5.871 1.00 32.19 131 LEU A CA 1
ATOM 1034 C C . LEU A 1 131 ? 12.429 18.028 4.510 1.00 32.19 131 LEU A C 1
ATOM 1036 O O . LEU A 1 131 ? 13.532 17.629 4.145 1.00 32.19 131 LEU A O 1
ATOM 1040 N N . TRP A 1 132 ? 11.637 18.761 3.744 1.00 38.69 132 TRP A N 1
ATOM 1041 C CA . TRP A 1 132 ? 11.961 19.194 2.405 1.00 38.69 132 TRP A CA 1
ATOM 1042 C C . TRP A 1 132 ? 11.797 20.702 2.296 1.00 38.69 132 TRP A C 1
ATOM 1044 O O . TRP A 1 132 ? 10.690 21.229 2.214 1.00 38.69 132 TRP A O 1
ATOM 1054 N N . ILE A 1 133 ? 12.929 21.406 2.298 1.00 35.00 133 ILE A N 1
ATOM 1055 C CA . ILE A 1 133 ? 12.983 22.818 1.920 1.00 35.00 133 ILE A CA 1
ATOM 1056 C C . ILE A 1 133 ? 12.875 22.941 0.393 1.00 35.00 133 ILE A C 1
ATOM 1058 O O . ILE A 1 133 ? 13.542 22.236 -0.362 1.00 35.00 133 ILE A O 1
ATOM 1062 N N . SER A 1 134 ? 11.969 23.820 -0.027 1.00 31.19 134 SER A N 1
ATOM 1063 C CA . SER A 1 134 ? 11.545 24.155 -1.393 1.00 31.19 134 SER A CA 1
ATOM 1064 C C . SER A 1 134 ? 12.622 24.018 -2.485 1.00 31.19 134 SER A C 1
ATOM 1066 O O . SER A 1 134 ? 13.611 24.751 -2.455 1.00 31.19 134 SER A O 1
ATOM 1068 N N . GLY A 1 135 ? 12.386 23.171 -3.504 1.00 30.86 135 GLY A N 1
ATOM 1069 C CA . GLY A 1 135 ? 13.163 23.235 -4.756 1.00 30.86 135 GLY A CA 1
ATOM 1070 C C . GLY A 1 135 ? 13.301 21.996 -5.662 1.00 30.86 135 GLY A C 1
ATOM 1071 O O . GLY A 1 135 ? 13.838 22.159 -6.753 1.00 30.86 135 GLY A O 1
ATOM 1072 N N . GLY A 1 136 ? 12.834 20.794 -5.293 1.00 33.31 136 GLY A N 1
ATOM 1073 C CA . GLY A 1 136 ? 12.894 19.592 -6.161 1.00 33.31 136 GLY A CA 1
ATOM 1074 C C . GLY A 1 136 ? 13.923 18.524 -5.749 1.00 33.31 136 GLY A C 1
ATOM 1075 O O . GLY A 1 136 ? 14.826 18.828 -4.977 1.00 33.31 136 GLY A O 1
ATOM 1076 N N . PHE A 1 137 ? 13.721 17.273 -6.226 1.00 38.91 137 PHE A N 1
ATOM 1077 C CA . PHE A 1 137 ? 14.305 15.969 -5.784 1.00 38.91 137 PHE A CA 1
ATOM 1078 C C . PHE A 1 137 ? 15.622 16.039 -4.970 1.00 38.91 137 PHE A C 1
ATOM 1080 O O . PHE A 1 137 ? 16.610 16.626 -5.412 1.00 38.91 137 PHE A O 1
ATOM 1087 N N . ALA A 1 138 ? 15.627 15.452 -3.761 1.00 40.38 138 ALA A N 1
ATOM 1088 C CA . ALA A 1 138 ? 16.634 15.719 -2.746 1.00 40.38 138 ALA A CA 1
ATOM 1089 C C . ALA A 1 138 ? 17.924 15.137 -3.262 1.00 40.38 138 ALA A C 1
ATOM 1091 O O . ALA A 1 138 ? 18.084 13.931 -3.427 1.00 40.38 138 ALA A O 1
ATOM 1092 N N . ARG A 1 139 ? 18.866 16.039 -3.501 1.00 43.88 139 ARG A N 1
ATOM 1093 C CA . ARG A 1 139 ? 20.225 15.716 -3.896 1.00 43.88 139 ARG A CA 1
ATOM 1094 C C . ARG A 1 139 ? 21.033 15.182 -2.720 1.00 43.88 139 ARG A C 1
ATOM 1096 O O . ARG A 1 139 ? 22.242 15.336 -2.766 1.00 43.88 139 ARG A O 1
ATOM 1103 N N . TRP A 1 140 ? 20.414 14.630 -1.669 1.00 44.22 140 TRP A N 1
ATOM 1104 C CA . TRP A 1 140 ? 21.099 14.180 -0.455 1.00 44.22 140 TRP A CA 1
ATOM 1105 C C . TRP A 1 140 ? 20.385 12.986 0.202 1.00 44.22 140 TRP A C 1
ATOM 1107 O O . TRP A 1 140 ? 19.159 12.949 0.211 1.00 44.22 140 TRP A O 1
ATOM 1117 N N . TYR A 1 141 ? 21.145 12.045 0.770 1.00 45.66 141 TYR A N 1
ATOM 1118 C CA . TYR A 1 141 ? 20.661 10.970 1.652 1.00 45.66 141 TYR A CA 1
ATOM 1119 C C . TYR A 1 141 ? 21.421 11.003 2.986 1.00 45.66 141 TYR A C 1
ATOM 1121 O O . TYR A 1 141 ? 22.510 11.571 3.055 1.00 45.66 141 TYR A O 1
ATOM 1129 N N . THR A 1 142 ? 20.874 10.420 4.053 1.00 47.09 142 THR A N 1
ATOM 1130 C CA . THR A 1 142 ? 21.569 10.327 5.348 1.00 47.09 142 THR A CA 1
ATOM 1131 C C . THR A 1 142 ? 22.341 9.012 5.423 1.00 47.09 142 THR A C 1
ATOM 1133 O O . THR A 1 142 ? 21.762 7.942 5.267 1.00 47.09 142 THR A O 1
ATOM 1136 N N . ASP A 1 143 ? 23.655 9.077 5.637 1.00 44.34 143 ASP A N 1
ATOM 1137 C CA . ASP A 1 143 ? 24.492 7.891 5.834 1.00 44.34 143 ASP A CA 1
ATOM 1138 C C . ASP A 1 143 ? 24.117 7.207 7.165 1.00 44.34 143 ASP A C 1
ATOM 1140 O O . ASP A 1 143 ? 24.289 7.818 8.224 1.00 44.34 143 ASP A O 1
ATOM 1144 N N . PRO A 1 144 ? 23.648 5.945 7.157 1.00 39.19 144 PRO A N 1
ATOM 1145 C CA . PRO A 1 144 ? 23.171 5.271 8.363 1.00 39.19 144 PRO A CA 1
ATOM 1146 C C . PRO A 1 144 ? 24.286 4.979 9.379 1.00 39.19 144 PRO A C 1
ATOM 1148 O O . PRO A 1 144 ? 24.008 4.876 10.575 1.00 39.19 144 PRO A O 1
ATOM 1151 N N . LYS A 1 145 ? 25.554 4.889 8.948 1.00 41.53 145 LYS A N 1
ATOM 1152 C CA . LYS A 1 145 ? 26.702 4.656 9.841 1.00 41.53 145 LYS A CA 1
ATOM 1153 C C . LYS A 1 145 ? 27.184 5.938 10.506 1.00 41.53 145 LYS A C 1
ATOM 1155 O O . LYS A 1 145 ? 27.656 5.897 11.638 1.00 41.53 145 LYS A O 1
ATOM 1160 N N . THR A 1 146 ? 27.106 7.066 9.802 1.00 53.09 146 THR A N 1
ATOM 1161 C CA . THR A 1 146 ? 27.708 8.329 10.263 1.00 53.09 146 THR A CA 1
ATOM 1162 C C . THR A 1 146 ? 26.695 9.405 10.638 1.00 53.09 146 THR A C 1
ATOM 1164 O O . THR A 1 146 ? 27.091 10.417 11.214 1.00 53.09 146 THR A O 1
ATOM 1167 N N . GLN A 1 147 ? 25.409 9.197 10.336 1.00 48.28 147 GLN A N 1
ATOM 1168 C CA . GLN A 1 147 ? 24.310 10.152 10.523 1.00 48.28 147 GLN A CA 1
ATOM 1169 C C . GLN A 1 147 ? 24.537 11.495 9.802 1.00 48.28 147 GLN A C 1
ATOM 1171 O O . GLN A 1 147 ? 23.973 12.523 10.170 1.00 48.28 147 GLN A O 1
ATOM 1176 N N . LYS A 1 148 ? 25.383 11.508 8.764 1.00 46.66 148 LYS A N 1
ATOM 1177 C CA . LYS A 1 148 ? 25.700 12.706 7.975 1.00 46.66 148 LYS A CA 1
ATOM 1178 C C . LYS A 1 148 ? 24.859 12.758 6.707 1.00 46.66 148 LYS A C 1
ATOM 1180 O O . LYS A 1 148 ? 24.645 11.738 6.061 1.00 46.66 148 LYS A O 1
ATOM 1185 N N . HIS A 1 149 ? 24.459 13.960 6.303 1.00 44.81 149 HIS A N 1
ATOM 1186 C CA . HIS A 1 149 ? 23.825 14.186 5.005 1.00 44.81 149 HIS A CA 1
ATOM 1187 C C . HIS A 1 149 ? 24.876 14.152 3.881 1.00 44.81 149 HIS A C 1
ATOM 1189 O O . HIS A 1 149 ? 25.839 14.921 3.894 1.00 44.81 149 HIS A O 1
ATOM 1195 N N . VAL A 1 150 ? 24.694 13.260 2.908 1.00 46.53 150 VAL A N 1
ATOM 1196 C CA . VAL A 1 150 ? 25.613 12.989 1.793 1.00 46.53 150 VAL A CA 1
ATOM 1197 C C . VAL A 1 150 ? 24.948 13.366 0.474 1.00 46.53 150 VAL A C 1
ATOM 1199 O O . VAL A 1 150 ? 23.816 12.945 0.254 1.00 46.53 150 VAL A O 1
ATOM 1202 N N . PRO A 1 151 ? 25.613 14.106 -0.432 1.00 46.16 151 PRO A N 1
ATOM 1203 C CA . PRO A 1 151 ? 25.006 14.492 -1.693 1.00 46.16 151 PRO A CA 1
ATOM 1204 C C . PRO A 1 151 ? 24.885 13.308 -2.647 1.00 46.16 151 PRO A C 1
ATOM 1206 O O . PRO A 1 151 ? 25.879 12.655 -2.964 1.00 46.16 151 PRO A O 1
ATOM 1209 N N . VAL A 1 152 ? 23.694 13.098 -3.198 1.00 48.84 152 VAL A N 1
ATOM 1210 C CA . VAL A 1 152 ? 23.457 12.255 -4.368 1.00 48.84 152 VAL A CA 1
ATOM 1211 C C . VAL A 1 152 ? 24.101 12.945 -5.575 1.00 48.84 152 VAL A C 1
ATOM 1213 O O . VAL A 1 152 ? 23.558 13.893 -6.148 1.00 48.84 152 VAL A O 1
ATOM 1216 N N . LYS A 1 153 ? 25.300 12.498 -5.964 1.00 42.31 153 LYS A N 1
ATOM 1217 C CA . LYS A 1 153 ? 25.928 12.917 -7.225 1.00 42.31 153 LYS A CA 1
ATOM 1218 C C . LYS A 1 153 ? 25.151 12.295 -8.389 1.00 42.31 153 LYS A C 1
ATOM 1220 O O . LYS A 1 153 ? 24.981 11.082 -8.431 1.00 42.31 153 LYS A O 1
ATOM 1225 N N . THR A 1 154 ? 24.733 13.106 -9.364 1.00 35.25 154 THR A N 1
ATOM 1226 C CA . THR A 1 154 ? 23.906 12.735 -10.541 1.00 35.25 154 THR A CA 1
ATOM 1227 C C . THR A 1 154 ? 24.601 11.796 -11.551 1.00 35.25 154 THR A C 1
ATOM 1229 O O . THR A 1 154 ? 24.238 11.733 -12.717 1.00 35.25 154 THR A O 1
ATOM 1232 N N . ALA A 1 155 ? 25.612 11.042 -11.138 1.00 31.70 155 ALA A N 1
ATOM 1233 C CA . ALA A 1 155 ? 26.288 10.069 -11.980 1.00 31.70 155 ALA A CA 1
ATOM 1234 C C . ALA A 1 155 ? 26.912 8.994 -11.093 1.00 31.70 155 ALA A C 1
ATOM 1236 O O . ALA A 1 155 ? 28.101 9.071 -10.822 1.00 31.70 155 ALA A O 1
ATOM 1237 N N . LEU A 1 156 ? 26.113 8.043 -10.598 1.00 33.12 156 LEU A N 1
ATOM 1238 C CA . LEU A 1 156 ? 26.581 6.770 -10.023 1.00 33.12 156 LEU A CA 1
ATOM 1239 C C . LEU A 1 156 ? 25.399 5.789 -9.880 1.00 33.12 156 LEU A C 1
ATOM 1241 O O . LEU A 1 156 ? 25.073 5.304 -8.808 1.00 33.12 156 LEU A O 1
ATOM 1245 N N . LEU A 1 157 ? 24.773 5.468 -11.016 1.00 34.47 157 LEU A N 1
ATOM 1246 C CA . LEU A 1 157 ? 24.018 4.220 -11.213 1.00 34.47 157 LEU A CA 1
ATOM 1247 C C . LEU A 1 157 ? 24.956 3.095 -11.704 1.00 34.47 157 LEU A C 1
ATOM 1249 O O . LEU A 1 157 ? 24.564 2.209 -12.457 1.00 34.47 157 LEU A O 1
ATOM 1253 N N . LYS A 1 158 ? 26.237 3.143 -11.325 1.00 33.16 158 LYS A N 1
ATOM 1254 C CA . LYS A 1 158 ? 27.200 2.083 -11.621 1.00 33.16 158 LYS A CA 1
ATOM 1255 C C . LYS A 1 158 ? 27.784 1.578 -10.312 1.00 33.16 158 LYS A C 1
ATOM 1257 O O . LYS A 1 158 ? 28.481 2.317 -9.630 1.00 33.16 158 LYS A O 1
ATOM 1262 N N . THR A 1 159 ? 27.455 0.317 -10.039 1.00 30.44 159 THR A N 1
ATOM 1263 C CA . THR A 1 159 ? 28.105 -0.608 -9.104 1.00 30.44 159 THR A CA 1
ATOM 1264 C C . THR A 1 159 ? 28.096 -0.186 -7.635 1.00 30.44 159 THR A C 1
ATOM 1266 O O . THR A 1 159 ? 28.930 0.599 -7.192 1.00 30.44 159 THR A O 1
ATOM 1269 N N . LEU A 1 160 ? 27.204 -0.808 -6.857 1.00 31.20 160 LEU A N 1
ATOM 1270 C CA . LEU A 1 160 ? 27.510 -1.113 -5.458 1.00 31.20 160 LEU A CA 1
ATOM 1271 C C . LEU A 1 160 ? 28.853 -1.873 -5.434 1.00 31.20 160 LEU A C 1
ATOM 1273 O O . LEU A 1 160 ? 29.036 -2.754 -6.282 1.00 31.20 160 LEU A O 1
ATOM 1277 N N . PRO A 1 161 ? 29.805 -1.545 -4.545 1.00 32.44 161 PRO A N 1
ATOM 1278 C CA . PRO A 1 161 ? 31.047 -2.295 -4.458 1.00 32.44 161 PRO A CA 1
ATOM 1279 C C . PRO A 1 161 ? 30.727 -3.720 -4.011 1.00 32.44 161 PRO A C 1
ATOM 1281 O O . PRO A 1 161 ? 30.061 -3.913 -2.993 1.00 32.44 161 PRO A O 1
ATOM 1284 N N . ASN A 1 162 ? 31.213 -4.705 -4.767 1.00 32.91 162 ASN A N 1
ATOM 1285 C CA . ASN A 1 162 ? 31.432 -6.031 -4.212 1.00 32.91 162 ASN A CA 1
ATOM 1286 C C . ASN A 1 162 ? 32.347 -5.876 -2.995 1.00 32.91 162 ASN A C 1
ATOM 1288 O O . ASN A 1 162 ? 33.314 -5.113 -3.023 1.00 32.91 162 ASN A O 1
ATOM 1292 N N . GLU A 1 163 ? 32.021 -6.597 -1.933 1.00 37.66 163 GLU A N 1
ATOM 1293 C CA . GLU A 1 163 ? 32.908 -6.788 -0.797 1.00 37.66 163 GLU A CA 1
ATOM 1294 C C . GLU A 1 163 ? 34.293 -7.255 -1.294 1.00 37.66 163 GLU A C 1
ATOM 1296 O O . GLU A 1 163 ? 34.372 -8.092 -2.198 1.00 37.66 163 GLU A O 1
ATOM 1301 N N . ASN A 1 164 ? 35.351 -6.712 -0.671 1.00 40.38 164 ASN A N 1
ATOM 1302 C CA . ASN A 1 164 ? 36.792 -7.004 -0.818 1.00 40.38 164 ASN A CA 1
ATOM 1303 C C . ASN A 1 164 ? 37.630 -6.016 -1.657 1.00 40.38 164 ASN A C 1
ATOM 1305 O O . ASN A 1 164 ? 38.042 -6.327 -2.769 1.00 40.38 164 ASN A O 1
ATOM 1309 N N . GLU A 1 165 ? 38.022 -4.893 -1.045 1.00 35.28 165 GLU A N 1
ATOM 1310 C CA . GLU A 1 165 ? 39.289 -4.195 -1.346 1.00 35.28 165 GLU A CA 1
ATOM 1311 C C . GLU A 1 165 ? 39.963 -3.748 -0.032 1.00 35.28 165 GLU A C 1
ATOM 1313 O O . GLU A 1 165 ? 40.171 -2.566 0.230 1.00 35.28 165 GLU A O 1
ATOM 1318 N N . GLU A 1 166 ? 40.286 -4.719 0.829 1.00 38.25 166 GLU A N 1
ATOM 1319 C CA . GLU A 1 166 ? 41.215 -4.524 1.957 1.00 38.25 166 GLU A CA 1
ATOM 1320 C C . GLU A 1 166 ? 42.683 -4.836 1.579 1.00 38.25 166 GLU A C 1
ATOM 1322 O O . GLU A 1 166 ? 43.579 -4.762 2.413 1.00 38.25 166 GLU A O 1
ATOM 1327 N N . GLU A 1 167 ? 42.989 -5.104 0.308 1.00 38.22 167 GLU A N 1
ATOM 1328 C CA . GLU A 1 167 ? 44.356 -5.334 -0.179 1.00 38.22 167 GLU A CA 1
ATOM 1329 C C . GLU A 1 167 ? 44.568 -4.647 -1.533 1.00 38.22 167 GLU A C 1
ATOM 1331 O O . GLU A 1 167 ? 43.972 -5.076 -2.509 1.00 38.22 167 GLU A O 1
ATOM 1336 N N . LEU A 1 168 ? 45.434 -3.618 -1.564 1.00 29.88 168 LEU A N 1
ATOM 1337 C CA . LEU A 1 168 ? 46.044 -2.873 -2.697 1.00 29.88 168 LEU A CA 1
ATOM 1338 C C . LEU A 1 168 ? 45.833 -1.361 -2.463 1.00 29.88 168 LEU A C 1
ATOM 1340 O O . LEU A 1 168 ? 44.751 -0.838 -2.642 1.00 29.88 168 LEU A O 1
ATOM 1344 N N . SER A 1 169 ? 46.792 -0.532 -2.066 1.00 33.25 169 SER A N 1
ATOM 1345 C CA . SER A 1 169 ? 48.236 -0.672 -2.073 1.00 33.25 169 SER A CA 1
ATOM 1346 C C . SER A 1 169 ? 48.855 0.417 -1.190 1.00 33.25 169 SER A C 1
ATOM 1348 O O . SER A 1 169 ? 48.877 1.597 -1.546 1.00 33.25 169 SER A O 1
ATOM 1350 N N . LEU A 1 170 ? 49.484 -0.009 -0.095 1.00 42.97 170 LEU A N 1
ATOM 1351 C CA . LEU A 1 170 ? 50.773 0.540 0.314 1.00 42.97 170 LEU A CA 1
ATOM 1352 C C . LEU A 1 170 ? 51.722 0.439 -0.890 1.00 42.97 170 LEU A C 1
ATOM 1354 O O . LEU A 1 170 ? 52.262 -0.632 -1.150 1.00 42.97 170 LEU A O 1
ATOM 1358 N N . LYS A 1 171 ? 51.858 1.519 -1.666 1.00 40.78 171 LYS A N 1
ATOM 1359 C CA . LYS A 1 171 ? 53.024 1.867 -2.504 1.00 40.78 171 LYS A CA 1
ATOM 1360 C C . LYS A 1 171 ? 52.720 3.132 -3.308 1.00 40.78 171 LYS A C 1
ATOM 1362 O O . LYS A 1 171 ? 52.201 3.065 -4.417 1.00 40.78 171 LYS A O 1
ATOM 1367 N N . LYS A 1 172 ? 53.118 4.275 -2.754 1.00 33.56 172 LYS A N 1
ATOM 1368 C CA . LYS A 1 172 ? 54.045 5.229 -3.388 1.00 33.56 172 LYS A CA 1
ATOM 1369 C C . LYS A 1 172 ? 54.286 6.380 -2.416 1.00 33.56 172 LYS A C 1
ATOM 1371 O O . LYS A 1 172 ? 53.546 7.352 -2.368 1.00 33.56 172 LYS A O 1
ATOM 1376 N N . ILE A 1 173 ? 55.328 6.194 -1.613 1.00 42.09 173 ILE A N 1
ATOM 1377 C CA . ILE A 1 173 ? 56.146 7.287 -1.100 1.00 42.09 173 ILE A CA 1
ATOM 1378 C C . ILE A 1 173 ? 57.155 7.577 -2.217 1.00 42.09 173 ILE A C 1
ATOM 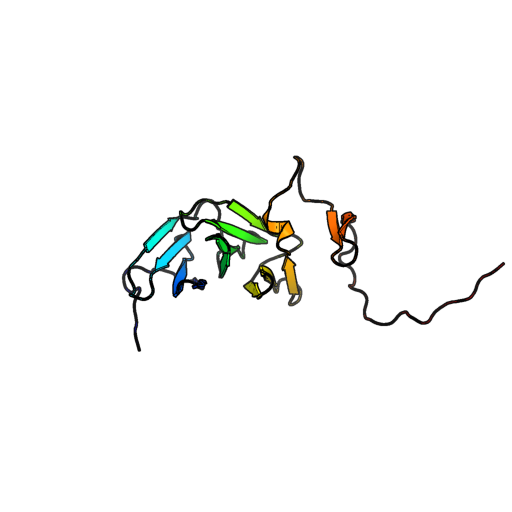1380 O O . ILE A 1 173 ? 57.730 6.633 -2.771 1.00 42.09 173 ILE A O 1
ATOM 1384 N N . GLY A 1 174 ? 57.318 8.851 -2.553 1.00 43.69 174 GLY A N 1
ATOM 1385 C CA . GLY A 1 174 ? 58.268 9.390 -3.519 1.00 43.69 174 GLY A CA 1
ATOM 1386 C C . GLY A 1 174 ? 58.083 10.890 -3.596 1.00 43.69 174 GLY A C 1
ATOM 1387 O O . GLY A 1 174 ? 57.076 11.290 -4.214 1.00 43.69 174 GLY A O 1
#

InterPro domains:
  IPR001258 NHL repeat [PF01436] (9-36)
  IPR001258 NHL repeat [PF01436] (54-79)
  IPR001258 NHL repeat [PF01436] (95-117)
  IPR001258 NHL repeat [PS51125] (1-39)
  IPR001258 NHL repeat [PS51125] (40-82)
  IPR001258 NHL repeat [PS51125] (83-126)
  IPR011042 Six-bladed beta-propeller, TolB-like [G3DSA:2.120.10.30] (1-135)
  IPR050952 Tripartite Motif and NHL Repeat Containing E3 Ligases [PTHR24104] (2-128)

pLDDT: mean 78.61, std 24.79, range [29.88, 98.69]

Solvent-accessible surface area (backbone atoms only — not comparable to full-atom values): 10564 Å² total; per-residue (Å²): 141,86,89,78,56,78,94,73,63,86,41,76,52,21,63,34,62,44,97,86,50,33,38,39,36,36,26,39,97,73,24,30,41,38,31,23,43,82,84,71,47,77,76,41,73,38,71,41,56,94,81,50,80,36,52,46,19,33,30,61,49,80,91,57,28,39,40,30,17,16,30,72,63,9,25,29,45,32,25,38,76,90,50,47,81,72,51,72,44,81,22,75,91,72,33,42,41,27,67,32,40,44,64,52,97,85,57,30,41,37,37,33,25,59,77,87,55,84,45,76,49,77,40,56,63,74,69,71,69,66,91,70,82,89,84,72,85,75,53,52,48,68,39,89,91,73,75,42,83,40,71,56,64,100,78,69,97,64,74,81,79,73,90,82,81,92,76,88,71,99,79,81,88,132

Foldseek 3Di:
DDDDCVVPDDAFQEWDADPQRWIWTAGPPQQKIWIAHPVRDTPDIDHPPVPADAWHYWYAAPPQKIWTDHQVQLWIWIAHRNGHTQDIGGGPPGRHRWNYWDADPQRWIWTWDCPPHTDIDIHHPVRRPPPDDDDDDAQWDQDPVPRDTDGNDPDPPDDDDDPDDPDDDPDDDD

Radius of gyration: 19.74 Å; Cα contacts (8 Å, |Δi|>4): 339; chains: 1; bounding box: 79×45×31 Å

Organism: NCBI:txid227884

Secondary structure (DSSP, 8-state):
-----TTT-SSEEEEEE-TT--EEEEETTTTEEEEE-TTS-EEEEEE-TTT-SSEEEEEEETTTEEEEEETTTTEEEEEETT--EEEEEE-TTTS-SEEEEEE-TT--EEEEE-SSS-EEEEE-GGGGG----SSSS-SEEE-TTT--EEE--S---S-PPPS--S-S------

Mean predicted aligned error: 11.72 Å

Sequence (174 aa):
MRKFGVNILQHPRGVCVDSQGRIIVVEFQVMRVIIFDSYENVLQKFSCFQYLEFPNGVCAAPNDEIVISDYRAHCIQVFSYEGQYLRQIGGEGITNYPIGVGMNSNGEVIVADNHNSFNLTIFDQGCFFGLWISGGFARWYTDPKTQKHVPVKTALLKTLPNENEEELSLKKIG

Nearest PDB structures (foldseek):
  5ex7-assembly1_A  TM=9.818E-01  e=1.650E-16  Drosophila melanogaster
  4zlr-assembly1_A  TM=9.859E-01  e=6.689E-16  Drosophila melanogaster
  1q7f-assembly1_A  TM=9.842E-01  e=1.210E-15  Drosophila melanogaster
  8suc-assembly1_A  TM=8.934E-01  e=7.315E-09  Caenorhabditis elegans
  4ci8-assembly1_A  TM=6.078E-01  e=7.698E-05  Homo sapiens